Protein AF-A0A7J3W5T5-F1 (afdb_monomer_lite)

Foldseek 3Di:
DPDPCLQADPVLVVVLVVLLVVLVVQLVVCVVVPHDNVVSVVVSVLSVQLSVLLNQQRTQQFAQDVVVRATDGQPPDPDRDDDPGHDHDDLPDPPYDSHSNNSSVVSVVVVCVVVVDDDDDDDD

Radius of gyration: 16.57 Å; chains: 1; bounding box: 38×44×46 Å

Secondary structure (DSSP, 8-state):
--SGGGGS-HHHHHHHHHHHHHHHHHHHHHHHTT--HHHHHHHHHHHHHHHHHHHHHSSTT---BTTTTB---TTSSS-----S------TT-SSSTTSHHHHHHHHHHHHHHHH-PPPPPPP-

Structure (mmCIF, N/CA/C/O backbone):
data_AF-A0A7J3W5T5-F1
#
_entry.id   AF-A0A7J3W5T5-F1
#
loop_
_atom_site.group_PDB
_atom_site.id
_atom_site.type_symbol
_atom_site.label_atom_id
_atom_site.label_alt_id
_atom_site.label_comp_id
_atom_site.label_asym_id
_atom_site.label_entity_id
_atom_site.label_seq_id
_atom_site.pdbx_PDB_ins_code
_atom_site.Cartn_x
_atom_site.Cartn_y
_atom_site.Cartn_z
_atom_site.occupancy
_atom_site.B_iso_or_equiv
_atom_site.auth_seq_id
_atom_site.auth_comp_id
_atom_site.auth_asym_id
_atom_site.auth_atom_id
_atom_site.pdbx_PDB_model_num
ATOM 1 N N . MET A 1 1 ? 11.616 -17.116 -11.390 1.00 78.31 1 MET A N 1
ATOM 2 C CA . MET A 1 1 ? 10.437 -16.710 -10.607 1.00 78.31 1 MET A CA 1
ATOM 3 C C . MET A 1 1 ? 9.626 -17.960 -10.315 1.00 78.31 1 MET A C 1
ATOM 5 O O . MET A 1 1 ? 9.013 -18.504 -11.223 1.00 78.31 1 MET A O 1
ATOM 9 N N . LEU A 1 2 ? 9.757 -18.492 -9.102 1.00 87.88 2 LEU A N 1
ATOM 10 C CA . LEU A 1 2 ? 9.096 -19.721 -8.644 1.00 87.88 2 LEU A CA 1
ATOM 11 C C . LEU A 1 2 ? 8.084 -19.439 -7.524 1.00 87.88 2 LEU A C 1
ATOM 13 O O . LEU A 1 2 ? 7.222 -20.274 -7.260 1.00 87.88 2 LEU A O 1
ATOM 17 N N . LYS A 1 3 ? 8.185 -18.277 -6.871 1.00 92.12 3 LYS A N 1
ATOM 18 C CA . LYS A 1 3 ? 7.306 -17.834 -5.784 1.00 92.12 3 LYS A CA 1
ATOM 19 C C . LYS A 1 3 ? 6.811 -16.410 -6.022 1.00 92.12 3 LYS A C 1
ATOM 21 O O . LYS A 1 3 ? 7.421 -15.648 -6.763 1.00 92.12 3 LYS A O 1
ATOM 26 N N . TRP A 1 4 ? 5.721 -16.034 -5.355 1.00 89.56 4 TRP A N 1
ATOM 27 C CA . TRP A 1 4 ? 5.162 -14.679 -5.437 1.00 89.56 4 TRP A CA 1
ATOM 28 C C . TRP A 1 4 ? 6.103 -13.604 -4.901 1.00 89.56 4 TRP A C 1
ATOM 30 O O . TRP A 1 4 ? 6.083 -12.480 -5.386 1.00 89.56 4 TRP A O 1
ATOM 40 N N . ASP A 1 5 ? 6.956 -13.936 -3.933 1.00 91.25 5 ASP A N 1
ATOM 41 C CA . ASP A 1 5 ? 7.921 -12.980 -3.406 1.00 91.25 5 ASP A CA 1
ATOM 42 C C . ASP A 1 5 ? 9.074 -12.711 -4.387 1.00 91.25 5 ASP A C 1
ATOM 44 O O . ASP A 1 5 ? 9.730 -11.682 -4.278 1.00 91.25 5 ASP A O 1
ATOM 48 N N . ASP A 1 6 ? 9.301 -13.571 -5.382 1.00 91.88 6 ASP A N 1
ATOM 49 C CA . ASP A 1 6 ? 10.301 -13.338 -6.432 1.00 91.88 6 ASP A CA 1
ATOM 50 C C . ASP A 1 6 ? 9.909 -12.189 -7.385 1.00 91.88 6 ASP A C 1
ATOM 52 O O . ASP A 1 6 ? 10.748 -11.735 -8.163 1.00 91.88 6 ASP A O 1
ATOM 56 N N . LEU A 1 7 ? 8.655 -11.711 -7.340 1.00 92.62 7 LEU A N 1
ATOM 57 C CA . LEU A 1 7 ? 8.198 -10.519 -8.070 1.00 92.62 7 LEU A CA 1
ATOM 58 C C . LEU A 1 7 ? 8.744 -9.215 -7.486 1.00 92.62 7 LEU A C 1
ATOM 60 O O . LEU A 1 7 ? 8.609 -8.167 -8.103 1.00 92.62 7 LEU A O 1
ATOM 64 N N . PHE A 1 8 ? 9.327 -9.251 -6.292 1.00 94.12 8 PHE A N 1
ATOM 65 C CA . PHE A 1 8 ? 9.709 -8.055 -5.556 1.00 94.12 8 PHE A CA 1
ATOM 66 C C . PHE A 1 8 ? 11.200 -8.090 -5.248 1.00 94.12 8 PHE A C 1
ATOM 68 O O . PHE A 1 8 ? 11.739 -9.108 -4.806 1.00 94.12 8 PHE A O 1
ATOM 75 N N . ASN A 1 9 ? 11.875 -6.960 -5.429 1.00 93.94 9 ASN A N 1
ATOM 76 C CA . ASN A 1 9 ? 13.237 -6.795 -4.940 1.00 93.94 9 ASN A CA 1
ATOM 77 C C . ASN A 1 9 ? 13.252 -6.522 -3.419 1.00 93.94 9 ASN A C 1
ATOM 79 O O . ASN A 1 9 ? 12.215 -6.276 -2.798 1.00 93.94 9 ASN A O 1
ATOM 83 N N . SER A 1 10 ? 14.430 -6.559 -2.790 1.00 95.50 10 SER A N 1
ATOM 84 C CA . SER A 1 10 ? 14.557 -6.387 -1.333 1.00 95.50 10 SER A CA 1
ATOM 85 C C . SER A 1 10 ? 14.012 -5.047 -0.817 1.00 95.50 10 SER A C 1
ATOM 87 O O . SER A 1 10 ? 13.406 -5.015 0.253 1.00 95.50 10 SER A O 1
ATOM 89 N N . ARG A 1 11 ? 14.187 -3.954 -1.574 1.00 94.75 11 ARG A N 1
ATOM 90 C CA . ARG A 1 11 ? 13.681 -2.613 -1.227 1.00 94.75 11 ARG A CA 1
ATOM 91 C C . ARG A 1 11 ? 12.154 -2.566 -1.320 1.00 94.75 11 ARG A C 1
ATOM 93 O O . ARG A 1 11 ? 11.509 -2.084 -0.396 1.00 94.75 11 ARG A O 1
ATOM 100 N N . GLN A 1 12 ? 11.584 -3.128 -2.385 1.00 95.00 12 GLN A N 1
ATOM 101 C CA . GLN A 1 12 ? 10.134 -3.228 -2.593 1.00 95.00 12 GLN A CA 1
ATOM 102 C C . GLN A 1 12 ? 9.466 -4.058 -1.490 1.00 95.00 12 GLN A C 1
ATOM 104 O O . GLN A 1 12 ? 8.475 -3.631 -0.901 1.00 95.00 12 GLN A O 1
ATOM 109 N N . LYS A 1 13 ? 10.059 -5.209 -1.133 1.00 95.50 13 LYS A N 1
ATOM 110 C CA . LYS A 1 13 ? 9.597 -6.034 -0.003 1.00 95.50 13 LYS A CA 1
ATOM 111 C C . LYS A 1 13 ? 9.610 -5.249 1.303 1.00 95.50 13 LYS A C 1
ATOM 113 O O . LYS A 1 13 ? 8.622 -5.279 2.033 1.00 95.50 13 LYS A O 1
ATOM 118 N N . LEU A 1 1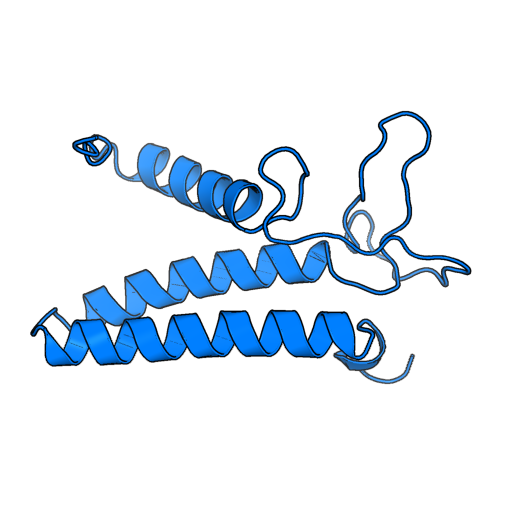4 ? 10.709 -4.546 1.589 1.00 95.69 14 LEU A N 1
ATOM 119 C CA . LEU A 1 14 ? 10.830 -3.732 2.795 1.00 95.69 14 LEU A CA 1
ATOM 120 C C . LEU A 1 14 ? 9.726 -2.673 2.852 1.00 95.69 14 LEU A C 1
ATOM 122 O O . LEU A 1 14 ? 9.032 -2.588 3.860 1.00 95.69 14 LEU A O 1
ATOM 126 N N . ALA A 1 15 ? 9.514 -1.938 1.760 1.00 94.88 15 ALA A N 1
ATOM 127 C CA . ALA A 1 15 ? 8.472 -0.925 1.684 1.00 94.88 15 ALA A CA 1
ATOM 128 C C . ALA A 1 15 ? 7.081 -1.517 1.969 1.00 94.88 15 ALA A C 1
ATOM 130 O O . ALA A 1 15 ? 6.402 -1.071 2.894 1.00 94.88 15 ALA A O 1
ATOM 131 N N . LEU A 1 16 ? 6.679 -2.574 1.253 1.00 95.06 16 LEU A N 1
ATOM 132 C CA . LEU A 1 16 ? 5.364 -3.206 1.430 1.00 95.06 16 LEU A CA 1
ATOM 133 C C . LEU A 1 16 ? 5.155 -3.746 2.854 1.00 95.06 16 LEU A C 1
ATOM 135 O O . LEU A 1 16 ? 4.066 -3.603 3.419 1.00 95.06 16 LEU A O 1
ATOM 139 N N . ILE A 1 17 ? 6.194 -4.327 3.462 1.00 96.38 17 ILE A N 1
ATOM 140 C CA . ILE A 1 17 ? 6.153 -4.792 4.855 1.00 96.38 17 ILE A CA 1
ATOM 141 C C . ILE A 1 17 ? 5.971 -3.611 5.810 1.00 96.38 17 ILE A C 1
ATOM 143 O O . ILE A 1 17 ? 5.128 -3.691 6.702 1.00 96.38 17 ILE A O 1
ATOM 147 N N . THR A 1 18 ? 6.696 -2.507 5.609 1.00 96.81 18 THR A N 1
ATOM 148 C CA . THR A 1 18 ? 6.568 -1.303 6.438 1.00 96.81 18 THR A CA 1
ATOM 149 C C . THR A 1 18 ? 5.163 -0.707 6.354 1.00 96.81 18 THR A C 1
ATOM 151 O O . THR A 1 18 ? 4.559 -0.447 7.391 1.00 96.81 18 THR A O 1
ATOM 154 N N . PHE A 1 19 ? 4.587 -0.544 5.159 1.00 96.12 19 PHE A N 1
ATOM 155 C CA . PHE A 1 19 ? 3.206 -0.056 5.025 1.00 96.12 19 PHE A CA 1
ATOM 156 C C . PHE A 1 19 ? 2.201 -1.000 5.699 1.00 96.12 19 PHE A C 1
ATOM 158 O O . PHE A 1 19 ? 1.325 -0.553 6.441 1.00 96.12 19 PHE A O 1
ATOM 165 N N . THR A 1 20 ? 2.369 -2.313 5.520 1.00 97.12 20 THR A N 1
ATOM 166 C CA . THR A 1 20 ? 1.516 -3.324 6.166 1.00 97.12 20 THR A CA 1
ATOM 167 C C . THR A 1 20 ? 1.607 -3.254 7.691 1.00 97.12 20 THR A C 1
ATOM 169 O O . THR A 1 20 ? 0.594 -3.360 8.385 1.00 97.12 20 THR A O 1
ATOM 172 N N . GLU A 1 21 ? 2.807 -3.052 8.234 1.00 98.25 21 GLU A N 1
ATOM 173 C CA . GLU A 1 21 ? 3.013 -2.834 9.663 1.00 98.25 21 GLU A CA 1
ATOM 174 C C . GLU A 1 21 ? 2.278 -1.577 10.144 1.00 98.25 21 GLU A C 1
ATOM 176 O O . GLU A 1 21 ? 1.566 -1.643 11.146 1.00 98.25 21 GLU A O 1
ATOM 181 N N . LYS A 1 22 ? 2.369 -0.454 9.417 1.00 97.62 22 LYS A N 1
ATOM 182 C CA . LYS A 1 22 ? 1.659 0.783 9.785 1.00 97.62 22 LYS A CA 1
ATOM 183 C C . LYS A 1 22 ? 0.145 0.608 9.813 1.00 97.62 22 LYS A C 1
ATOM 185 O O . LYS A 1 22 ? -0.488 1.108 10.738 1.00 97.62 22 LYS A O 1
ATOM 190 N N . VAL A 1 23 ? -0.430 -0.161 8.890 1.00 97.75 23 VAL A N 1
ATOM 191 C CA . VAL A 1 23 ? -1.867 -0.483 8.917 1.00 97.75 23 VAL A CA 1
ATOM 192 C C . VAL A 1 23 ? -2.240 -1.305 10.154 1.00 97.75 23 VAL A C 1
ATOM 194 O O . VAL A 1 23 ? -3.250 -1.027 10.799 1.00 97.75 23 VAL A O 1
ATOM 197 N N . ARG A 1 24 ? -1.408 -2.274 10.554 1.00 97.62 24 ARG A N 1
ATOM 198 C CA . ARG A 1 24 ? -1.631 -3.042 11.794 1.00 97.62 24 ARG A CA 1
ATOM 199 C C . ARG A 1 24 ? -1.525 -2.168 13.042 1.00 97.62 24 ARG A C 1
ATOM 201 O O . ARG A 1 24 ? -2.323 -2.320 13.962 1.00 97.62 24 ARG A O 1
ATOM 208 N N . LEU A 1 25 ? -0.568 -1.242 13.071 1.00 98.25 25 LEU A N 1
ATOM 209 C CA . LEU A 1 25 ? -0.430 -0.287 14.170 1.00 98.25 25 LEU A CA 1
ATOM 210 C C . LEU A 1 25 ? -1.620 0.678 14.236 1.00 98.25 25 LEU A C 1
ATOM 212 O O . LEU A 1 25 ? -2.090 0.970 15.331 1.00 98.25 25 LEU A O 1
ATOM 216 N N . ALA A 1 26 ? -2.150 1.115 13.090 1.00 97.75 26 ALA A N 1
ATOM 217 C CA . ALA A 1 26 ? -3.356 1.939 13.034 1.00 97.75 26 ALA A CA 1
ATOM 218 C C . ALA A 1 26 ? -4.572 1.218 13.638 1.00 97.75 26 ALA A C 1
ATOM 220 O O . ALA A 1 26 ? -5.318 1.829 14.398 1.00 97.75 26 ALA A O 1
ATOM 221 N N . TYR A 1 27 ? -4.734 -0.088 13.376 1.00 98.19 27 TYR A N 1
ATOM 222 C CA . TYR A 1 27 ? -5.764 -0.897 14.038 1.00 98.19 27 TYR A CA 1
ATOM 223 C C . TYR A 1 27 ? -5.621 -0.849 15.563 1.00 98.19 27 TYR A C 1
ATOM 225 O O . TYR A 1 27 ? -6.572 -0.497 16.254 1.00 98.19 27 TYR A O 1
ATOM 233 N N . ASN A 1 28 ? -4.430 -1.160 16.085 1.00 98.12 28 ASN A N 1
ATOM 234 C CA . ASN A 1 28 ? -4.189 -1.174 17.530 1.00 98.12 28 ASN A CA 1
ATOM 235 C C . ASN A 1 28 ? -4.480 0.191 18.163 1.00 98.12 28 ASN A C 1
ATOM 237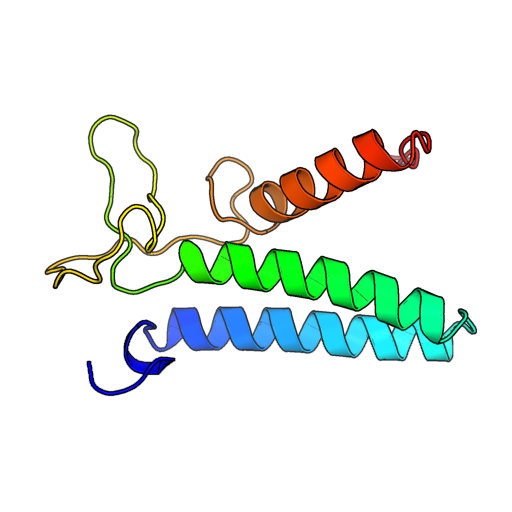 O O . ASN A 1 28 ? -5.170 0.253 19.175 1.00 98.12 28 ASN A O 1
ATOM 241 N N . LYS A 1 29 ? -4.039 1.276 17.515 1.00 98.12 29 LYS A N 1
ATOM 242 C CA . LYS A 1 29 ? -4.285 2.644 17.975 1.00 98.12 29 LYS A CA 1
ATOM 243 C C . LYS A 1 29 ? -5.780 2.980 18.040 1.00 98.12 29 LYS A C 1
ATOM 245 O O . LYS A 1 29 ? -6.230 3.524 19.039 1.00 98.12 29 LYS A O 1
ATOM 250 N N . MET A 1 30 ? -6.571 2.601 17.031 1.00 98.25 30 MET A N 1
ATOM 251 C CA . MET A 1 30 ? -8.031 2.790 17.070 1.00 98.25 30 MET A CA 1
ATOM 252 C C . MET A 1 30 ? -8.685 2.001 18.215 1.00 98.25 30 MET A C 1
ATOM 254 O O . MET A 1 30 ? -9.596 2.498 18.871 1.00 98.25 30 MET A O 1
ATOM 258 N N . ILE A 1 31 ? -8.218 0.783 18.500 1.00 98.19 31 ILE A N 1
ATOM 259 C CA . ILE A 1 31 ? -8.743 0.009 19.634 1.00 98.19 31 ILE A CA 1
ATOM 260 C C . ILE A 1 31 ? -8.387 0.664 20.976 1.00 98.19 31 ILE A C 1
ATOM 262 O O . ILE A 1 31 ? -9.232 0.715 21.867 1.00 98.19 31 ILE A O 1
ATOM 266 N N . GLU A 1 32 ? -7.166 1.179 21.122 1.00 97.94 32 GLU A N 1
ATOM 267 C CA . GLU A 1 32 ? -6.718 1.900 22.322 1.00 97.94 32 GLU A CA 1
ATOM 268 C C . GLU A 1 32 ? -7.501 3.201 22.553 1.00 97.94 32 GLU A C 1
ATOM 270 O O . GLU A 1 32 ? -7.836 3.521 23.691 1.00 97.94 32 GLU A O 1
ATOM 275 N N . GLU A 1 33 ? -7.853 3.914 21.481 1.00 97.75 33 GLU A N 1
ATOM 276 C CA . GLU A 1 33 ? -8.672 5.134 21.526 1.00 97.75 33 GLU A CA 1
ATOM 277 C C . GLU A 1 33 ? -10.175 4.857 21.745 1.00 97.75 33 GLU A C 1
ATOM 279 O O . GLU A 1 33 ? -10.963 5.789 21.894 1.00 97.75 33 GLU A O 1
ATOM 284 N N . GLY A 1 34 ? -10.584 3.585 21.817 1.00 97.31 34 GLY A N 1
ATOM 285 C CA . GLY A 1 34 ? -11.954 3.185 22.145 1.00 97.31 34 GLY A CA 1
ATOM 286 C C . GLY A 1 34 ? -12.922 3.153 20.961 1.00 97.31 34 GLY A C 1
ATOM 287 O O . GLY A 1 34 ? -14.135 3.136 21.176 1.00 97.31 34 GLY A O 1
ATOM 288 N N . TYR A 1 35 ? -12.421 3.122 19.722 1.00 97.31 35 TYR A N 1
ATOM 289 C CA . TYR A 1 35 ? -13.267 2.931 18.542 1.00 97.31 35 TYR A CA 1
ATOM 290 C C . TYR A 1 35 ? -13.885 1.527 18.521 1.00 97.31 35 TYR A C 1
ATOM 292 O O . TYR A 1 35 ? -13.326 0.558 19.046 1.00 97.31 35 TYR A O 1
ATOM 300 N N . ASP A 1 36 ? -15.040 1.406 17.864 1.00 98.06 36 ASP A N 1
ATOM 301 C CA . ASP A 1 36 ? -15.679 0.111 17.646 1.00 98.06 36 ASP A CA 1
ATOM 302 C C . ASP A 1 36 ? -14.763 -0.844 16.855 1.00 98.06 36 ASP A C 1
ATOM 304 O O . ASP A 1 36 ? -14.082 -0.451 15.904 1.00 98.06 36 ASP A O 1
ATOM 308 N N . LYS A 1 37 ? -14.753 -2.125 17.244 1.00 97.62 37 LYS A N 1
ATOM 309 C CA . LYS A 1 37 ? -13.859 -3.134 16.654 1.00 97.62 37 LYS A CA 1
ATOM 310 C C . LYS A 1 37 ? -14.189 -3.435 15.198 1.00 97.62 37 LYS A C 1
ATOM 312 O O . LYS A 1 37 ? -13.269 -3.602 14.396 1.00 97.62 37 LYS A O 1
ATOM 317 N N . GLU A 1 38 ? -15.471 -3.528 14.853 1.00 97.81 38 GLU A N 1
ATOM 318 C CA . GLU A 1 38 ? -15.885 -3.805 13.476 1.00 97.81 38 GLU A CA 1
ATOM 319 C C . GLU A 1 38 ? -15.628 -2.587 12.587 1.00 97.81 38 GLU A C 1
ATOM 321 O O . GLU A 1 38 ? -15.169 -2.739 11.455 1.00 97.81 38 GLU A O 1
ATOM 326 N N . TYR A 1 39 ? -15.800 -1.379 13.129 1.00 96.00 39 TYR A N 1
ATOM 327 C CA . TYR A 1 39 ? -15.388 -0.148 12.460 1.00 96.00 39 TYR A CA 1
ATOM 328 C C . TYR A 1 39 ? -13.874 -0.106 12.200 1.00 96.00 39 TYR A C 1
ATOM 330 O O . TYR A 1 39 ? -13.447 0.049 11.056 1.00 96.00 39 TYR A O 1
ATOM 338 N N . ALA A 1 40 ? -13.046 -0.326 13.227 1.00 97.69 40 ALA A N 1
ATOM 339 C CA . ALA A 1 40 ? -11.589 -0.353 13.089 1.00 97.69 40 ALA A CA 1
ATOM 340 C C . ALA A 1 40 ? -11.133 -1.404 12.061 1.00 97.69 40 ALA A C 1
ATOM 342 O O . ALA A 1 40 ? -10.238 -1.150 11.251 1.00 97.69 40 ALA A O 1
ATOM 343 N N . LYS A 1 41 ? -11.786 -2.574 12.050 1.00 97.69 41 LYS A N 1
ATOM 344 C CA . LYS A 1 41 ? -11.561 -3.642 11.069 1.00 97.69 41 LYS A CA 1
ATOM 345 C C . LYS A 1 41 ? -11.928 -3.213 9.647 1.00 97.69 41 LYS A C 1
ATOM 347 O O . LYS A 1 41 ? -11.180 -3.524 8.718 1.00 97.69 41 LYS A O 1
ATOM 352 N N . ALA A 1 42 ? -13.040 -2.503 9.459 1.00 96.00 42 ALA A N 1
ATOM 353 C CA . ALA A 1 42 ? -13.425 -1.960 8.160 1.00 96.00 42 ALA A CA 1
ATOM 354 C C . ALA A 1 42 ? -12.387 -0.949 7.650 1.00 96.00 42 ALA A C 1
ATOM 356 O O . ALA A 1 42 ? -11.901 -1.095 6.528 1.00 96.00 42 ALA A O 1
ATOM 357 N N . VAL A 1 43 ? -11.965 -0.001 8.494 1.00 95.94 43 VAL A N 1
ATOM 358 C CA . VAL A 1 43 ? -10.943 1.004 8.149 1.00 95.94 43 VAL A CA 1
ATOM 359 C C . VAL A 1 43 ? -9.650 0.334 7.680 1.00 95.94 43 VAL A C 1
ATOM 361 O O . VAL A 1 43 ? -9.172 0.605 6.578 1.00 95.94 43 VAL A O 1
ATOM 364 N N . VAL A 1 44 ? -9.1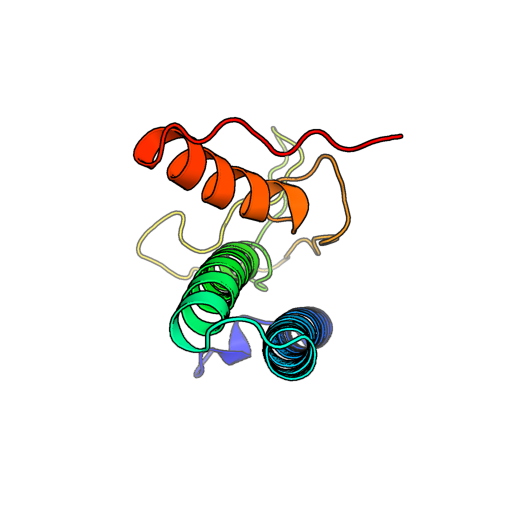00 -0.604 8.459 1.00 97.62 44 VAL A N 1
ATOM 365 C CA . VAL A 1 44 ? -7.844 -1.269 8.067 1.00 97.62 44 VAL A CA 1
ATOM 366 C C . VAL A 1 44 ? -7.991 -2.210 6.876 1.00 97.62 44 VAL A C 1
ATOM 368 O O . VAL A 1 44 ? -7.005 -2.464 6.187 1.00 97.62 44 VAL A O 1
ATOM 371 N N . SER A 1 45 ? -9.204 -2.690 6.586 1.00 96.94 45 SER A N 1
ATOM 372 C CA . SER A 1 45 ? -9.481 -3.447 5.360 1.00 96.94 45 SER A CA 1
ATOM 373 C C . SER A 1 45 ? -9.335 -2.558 4.123 1.00 96.94 45 SER A C 1
ATOM 375 O O . SER A 1 45 ? -8.672 -2.963 3.171 1.00 96.94 45 SER A O 1
ATOM 377 N N . TYR 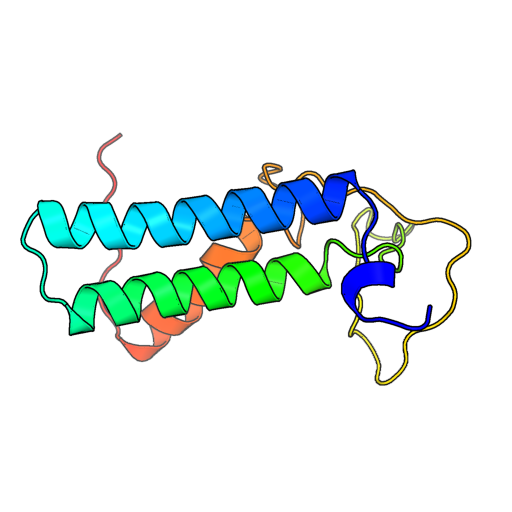A 1 46 ? -9.863 -1.329 4.154 1.00 96.31 46 TYR A N 1
ATOM 378 C CA . TYR A 1 46 ? -9.685 -0.362 3.063 1.00 96.31 46 TYR A CA 1
ATOM 379 C C . TYR A 1 46 ? -8.229 0.079 2.904 1.00 96.31 46 TYR A C 1
ATOM 381 O O . TYR A 1 46 ? -7.718 0.092 1.786 1.00 96.31 46 TYR A O 1
ATOM 389 N N . LEU A 1 47 ? -7.514 0.325 4.007 1.00 97.06 47 LEU A N 1
ATOM 390 C CA . LEU A 1 47 ? -6.069 0.584 3.948 1.00 97.06 47 LEU A CA 1
ATOM 391 C C . LEU A 1 47 ? -5.291 -0.616 3.376 1.00 97.06 47 LEU A C 1
ATOM 393 O O . LEU A 1 47 ? -4.332 -0.445 2.625 1.00 97.06 47 LEU A O 1
ATOM 397 N N . GLY A 1 48 ? -5.717 -1.842 3.690 1.00 96.94 48 GLY A N 1
ATOM 398 C CA . GLY A 1 48 ? -5.168 -3.064 3.106 1.00 96.94 48 GLY A CA 1
ATOM 399 C C . GLY A 1 48 ? -5.405 -3.166 1.596 1.00 96.94 48 GLY A C 1
ATOM 400 O O . GLY A 1 48 ? -4.496 -3.566 0.867 1.00 96.94 48 GLY A O 1
ATOM 401 N N . LEU A 1 49 ? -6.582 -2.755 1.108 1.00 95.88 49 LEU A N 1
ATOM 402 C CA . LEU A 1 49 ? -6.862 -2.667 -0.330 1.00 95.88 49 LEU A CA 1
ATOM 403 C C . LEU A 1 49 ? -5.911 -1.682 -1.017 1.00 95.88 49 LEU A C 1
ATOM 405 O O . LEU A 1 49 ? -5.358 -2.017 -2.063 1.00 95.88 49 LEU A O 1
ATOM 409 N N . THR A 1 50 ? -5.649 -0.524 -0.404 1.00 96.31 50 THR A N 1
ATOM 410 C CA . THR A 1 50 ? -4.664 0.447 -0.903 1.00 96.31 50 THR A CA 1
ATOM 411 C C . THR A 1 50 ? -3.281 -0.187 -1.062 1.00 96.31 50 THR A C 1
ATOM 413 O O . THR A 1 50 ? -2.680 -0.076 -2.129 1.00 96.3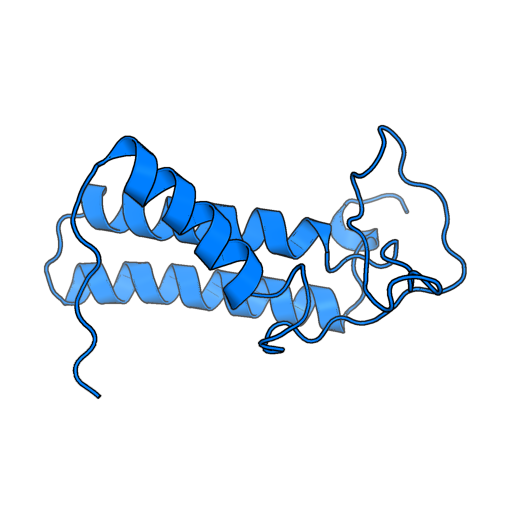1 50 THR A O 1
ATOM 416 N N . ILE A 1 51 ? -2.797 -0.932 -0.060 1.00 95.75 51 ILE A N 1
ATOM 417 C CA . ILE A 1 51 ? -1.512 -1.652 -0.149 1.00 95.75 51 ILE A CA 1
ATOM 418 C C . ILE A 1 51 ? -1.529 -2.692 -1.275 1.00 95.75 51 ILE A C 1
ATOM 420 O O . ILE A 1 51 ? -0.551 -2.814 -2.011 1.00 95.75 51 ILE A O 1
ATOM 424 N N . GLY A 1 52 ? -2.635 -3.423 -1.439 1.00 94.25 52 GLY A N 1
ATOM 425 C CA . GLY A 1 52 ? -2.792 -4.388 -2.527 1.00 94.25 52 GLY A CA 1
ATOM 426 C C . GLY A 1 52 ? -2.654 -3.743 -3.907 1.00 94.25 52 GLY A C 1
ATOM 427 O O . GLY A 1 52 ? -2.007 -4.306 -4.787 1.00 94.25 52 GLY A O 1
ATOM 428 N N . ARG A 1 53 ? -3.194 -2.532 -4.078 1.00 93.44 53 ARG A N 1
ATOM 429 C CA . ARG A 1 53 ? -3.022 -1.758 -5.312 1.00 93.44 53 ARG A CA 1
ATOM 430 C C . ARG A 1 53 ? -1.592 -1.260 -5.493 1.00 93.44 53 ARG A C 1
ATOM 432 O O . ARG A 1 53 ? -1.061 -1.366 -6.589 1.00 93.44 53 ARG A O 1
ATOM 439 N N . ILE A 1 54 ? -0.947 -0.779 -4.431 1.00 94.69 54 ILE A N 1
ATOM 440 C CA . ILE A 1 54 ? 0.464 -0.361 -4.470 1.00 94.69 54 ILE A CA 1
ATOM 441 C C . ILE A 1 54 ? 1.371 -1.523 -4.902 1.00 94.69 54 ILE A C 1
ATOM 443 O O . ILE A 1 54 ? 2.268 -1.337 -5.720 1.00 94.69 54 ILE A O 1
ATOM 447 N N . ALA A 1 55 ? 1.115 -2.738 -4.411 1.00 93.62 55 ALA A N 1
ATOM 448 C CA . ALA A 1 55 ? 1.895 -3.921 -4.773 1.00 93.62 55 ALA A CA 1
ATOM 449 C C . ALA A 1 55 ? 1.848 -4.255 -6.279 1.00 93.62 55 ALA A C 1
ATOM 451 O O . ALA A 1 55 ? 2.790 -4.858 -6.789 1.00 93.62 55 ALA A O 1
ATOM 452 N N . ASP A 1 56 ? 0.802 -3.838 -7.003 1.00 92.88 56 ASP A N 1
ATOM 453 C CA . ASP A 1 56 ? 0.722 -3.961 -8.469 1.00 92.88 56 ASP A CA 1
ATOM 454 C C . ASP A 1 56 ? 1.721 -3.029 -9.184 1.00 92.88 56 ASP A C 1
ATOM 456 O O . ASP A 1 56 ? 2.218 -3.353 -10.263 1.00 92.88 56 ASP A O 1
ATOM 460 N N . PHE A 1 57 ? 2.070 -1.892 -8.577 1.00 92.94 57 PHE A N 1
ATOM 461 C CA . PHE A 1 57 ? 3.012 -0.908 -9.125 1.00 92.94 57 PHE A CA 1
ATOM 462 C C . PHE A 1 57 ? 4.443 -1.046 -8.580 1.00 92.94 57 PHE A C 1
ATOM 464 O O . PHE A 1 57 ? 5.373 -0.516 -9.184 1.00 92.94 57 PHE A O 1
ATOM 471 N N . GLU A 1 58 ? 4.650 -1.793 -7.495 1.00 92.38 58 GLU A N 1
ATOM 472 C CA . GLU A 1 58 ? 5.958 -2.005 -6.855 1.00 92.38 58 GLU A CA 1
ATOM 473 C C . GLU A 1 58 ? 6.546 -3.397 -7.121 1.00 92.38 58 GLU A C 1
ATOM 475 O O . GLU A 1 58 ? 7.084 -4.020 -6.213 1.00 92.38 58 GLU A O 1
ATOM 480 N N . SER A 1 59 ? 6.474 -3.911 -8.349 1.00 93.38 59 SER A N 1
ATOM 481 C CA . SER A 1 59 ? 7.132 -5.175 -8.714 1.00 93.38 59 SER A CA 1
ATOM 482 C C . SER A 1 59 ? 8.397 -4.953 -9.551 1.00 93.38 59 SER A C 1
ATOM 484 O O . SER A 1 59 ? 8.638 -3.877 -10.099 1.00 93.38 59 SER A O 1
ATOM 486 N N . ASN A 1 60 ? 9.215 -5.991 -9.696 1.00 93.12 60 ASN A N 1
ATOM 487 C CA . ASN A 1 60 ? 10.360 -6.031 -10.608 1.00 93.12 60 ASN A CA 1
ATOM 488 C C . ASN A 1 60 ? 9.958 -6.210 -12.085 1.00 93.12 60 ASN A C 1
ATOM 490 O O . ASN A 1 60 ? 10.822 -6.360 -12.948 1.00 93.12 60 ASN A O 1
ATOM 494 N N . LEU A 1 61 ? 8.657 -6.210 -12.386 1.00 92.81 61 LEU A N 1
ATOM 495 C CA . LEU A 1 61 ? 8.119 -6.246 -13.745 1.00 92.81 61 LEU A CA 1
ATOM 496 C C . LEU A 1 61 ? 7.622 -4.870 -14.209 1.00 92.81 61 LEU A C 1
ATOM 498 O O . LEU A 1 61 ? 7.327 -4.690 -15.394 1.00 92.81 61 LEU A O 1
ATOM 502 N N . CYS A 1 62 ? 7.553 -3.897 -13.300 1.00 92.31 62 CYS A N 1
ATOM 503 C CA . CYS A 1 62 ? 7.148 -2.531 -13.588 1.00 92.31 62 CYS A CA 1
ATOM 504 C C . CYS A 1 62 ? 8.254 -1.788 -14.351 1.00 92.31 62 CYS A C 1
ATOM 506 O O . CYS A 1 62 ? 9.336 -1.529 -13.826 1.00 92.31 62 CYS A O 1
ATOM 508 N N . ARG A 1 63 ? 8.001 -1.452 -15.619 1.00 90.19 63 ARG A N 1
ATOM 509 C CA . ARG A 1 63 ? 8.979 -0.800 -16.512 1.00 90.19 63 ARG A CA 1
ATOM 510 C C . ARG A 1 63 ? 8.779 0.706 -16.580 1.00 90.19 63 ARG A C 1
ATOM 512 O O . ARG A 1 63 ? 7.698 1.195 -16.323 1.00 90.19 63 ARG A O 1
ATOM 519 N N . TRP A 1 64 ? 9.780 1.461 -17.008 1.00 90.12 64 TRP A N 1
ATOM 520 C CA . TRP A 1 64 ? 9.546 2.862 -17.361 1.00 90.12 64 TRP A CA 1
ATOM 521 C C . TRP A 1 64 ? 8.746 2.963 -18.668 1.00 90.12 64 TRP A C 1
ATOM 523 O O . TRP A 1 64 ? 9.112 2.319 -19.654 1.00 90.12 64 TRP A O 1
ATOM 533 N N . HIS A 1 65 ? 7.673 3.757 -18.696 1.00 89.00 65 HIS A N 1
ATOM 534 C CA . HIS A 1 65 ? 6.917 4.045 -19.915 1.00 89.00 65 HIS A CA 1
ATOM 535 C C . HIS A 1 65 ? 7.486 5.300 -20.602 1.00 89.00 65 HIS A C 1
ATOM 537 O O . HIS A 1 65 ? 7.196 6.412 -20.163 1.00 89.00 65 HIS A O 1
ATOM 543 N N . PRO A 1 66 ? 8.267 5.184 -21.692 1.00 87.69 66 PRO A N 1
ATOM 544 C CA . PRO A 1 66 ? 9.056 6.307 -22.198 1.00 87.69 66 PRO A CA 1
ATOM 545 C C . PRO A 1 66 ? 8.219 7.446 -22.791 1.00 87.69 66 PRO A C 1
ATOM 547 O O . PRO A 1 66 ? 8.676 8.578 -22.793 1.00 87.69 66 PRO A O 1
ATOM 550 N N . GLN A 1 67 ? 7.004 7.182 -23.285 1.00 90.69 67 GLN A N 1
ATOM 551 C CA . GLN A 1 67 ? 6.150 8.230 -23.866 1.00 90.69 67 GLN A CA 1
ATOM 552 C C . GLN A 1 67 ? 5.370 9.034 -22.824 1.00 90.69 67 GLN A C 1
ATOM 554 O O . GLN A 1 67 ? 4.921 10.136 -23.119 1.00 90.69 67 GLN A O 1
ATOM 559 N N . TRP A 1 68 ? 5.140 8.457 -21.646 1.00 84.69 68 TRP A N 1
ATOM 560 C CA . TRP A 1 68 ? 4.277 9.052 -20.620 1.00 84.69 68 TRP A CA 1
ATOM 561 C C . TRP A 1 68 ? 5.012 9.303 -19.306 1.00 84.69 68 TRP A C 1
ATOM 563 O O . TRP A 1 68 ? 4.430 9.862 -18.387 1.00 84.69 68 TRP A O 1
ATOM 573 N N . GLU A 1 69 ? 6.275 8.886 -19.226 1.00 87.31 69 GLU A N 1
ATOM 574 C CA . GLU A 1 69 ? 7.173 9.139 -18.105 1.00 87.31 69 GLU A CA 1
ATOM 575 C C . GLU A 1 69 ? 6.605 8.686 -16.749 1.00 87.31 69 GLU A C 1
ATOM 577 O O . GLU A 1 69 ? 6.770 9.339 -15.722 1.00 87.31 69 GLU A O 1
ATOM 582 N N . PHE A 1 70 ? 5.933 7.530 -16.739 1.00 87.56 70 PHE A N 1
ATOM 583 C CA . PHE A 1 70 ? 5.450 6.889 -15.517 1.00 87.56 70 PHE A CA 1
ATOM 584 C C . PHE A 1 70 ? 5.699 5.380 -15.525 1.00 87.56 70 PHE A C 1
ATOM 586 O O . PHE A 1 70 ? 6.139 4.792 -16.516 1.00 87.56 70 PHE A O 1
ATOM 593 N N . ILE A 1 71 ? 5.410 4.753 -14.388 1.00 90.44 71 ILE A N 1
ATOM 594 C CA . ILE A 1 71 ? 5.584 3.323 -14.156 1.00 90.44 71 ILE A CA 1
ATOM 595 C C . ILE A 1 71 ? 4.210 2.636 -14.289 1.00 90.44 71 ILE A C 1
ATOM 597 O O . ILE A 1 71 ? 3.337 2.881 -13.456 1.00 90.44 71 ILE A O 1
ATOM 601 N N . PRO A 1 72 ? 3.963 1.818 -15.331 1.00 88.75 72 PRO A N 1
ATOM 602 C CA . PRO A 1 72 ? 2.731 1.075 -15.488 1.00 88.75 72 PRO A CA 1
ATOM 603 C C . PRO A 1 72 ? 2.699 -0.117 -14.533 1.00 88.75 72 PRO A C 1
ATOM 605 O O . PRO A 1 72 ? 3.726 -0.589 -14.042 1.00 88.75 72 PRO A O 1
ATOM 608 N N . ASN A 1 73 ? 1.492 -0.614 -14.309 1.00 91.38 73 ASN A N 1
ATOM 609 C CA . ASN A 1 73 ? 1.233 -1.693 -13.380 1.00 91.38 73 ASN A CA 1
ATOM 610 C C . ASN A 1 73 ? 1.616 -3.076 -13.935 1.00 91.38 73 ASN A C 1
ATOM 612 O O . ASN A 1 73 ? 1.740 -3.289 -15.145 1.00 91.38 73 ASN A O 1
ATOM 616 N N . THR A 1 74 ? 1.769 -4.039 -13.032 1.00 91.88 74 THR A N 1
ATOM 617 C CA . THR A 1 74 ? 2.193 -5.411 -13.331 1.00 91.88 74 THR A CA 1
ATOM 618 C C . THR A 1 74 ? 1.094 -6.203 -14.040 1.00 91.88 74 THR A C 1
ATOM 620 O O . THR A 1 74 ? 1.368 -6.943 -14.987 1.00 91.88 74 THR A O 1
ATOM 623 N N . PHE A 1 75 ? -0.163 -6.030 -13.623 1.00 89.19 75 PHE A N 1
ATOM 624 C CA . PHE A 1 75 ? -1.305 -6.823 -14.092 1.00 89.19 75 PHE A CA 1
ATOM 625 C C . PHE A 1 75 ? -2.070 -6.209 -15.277 1.00 89.19 75 PHE A C 1
ATOM 627 O O . PHE A 1 75 ? -3.250 -6.493 -15.477 1.00 89.19 75 PHE A O 1
ATOM 634 N N . ALA A 1 76 ? -1.405 -5.416 -16.125 1.00 86.69 76 ALA A N 1
ATOM 635 C CA . ALA A 1 76 ? -2.014 -4.821 -17.323 1.00 86.69 76 ALA A CA 1
ATOM 636 C C . ALA A 1 76 ? -2.556 -5.855 -18.339 1.00 86.69 76 ALA A C 1
ATOM 638 O O . ALA A 1 76 ? -3.391 -5.539 -19.186 1.00 86.69 76 ALA A O 1
ATOM 639 N N . ARG A 1 77 ? -2.076 -7.103 -18.282 1.00 85.81 77 ARG A N 1
ATOM 640 C CA . ARG A 1 77 ? -2.561 -8.236 -19.084 1.00 85.81 77 ARG A CA 1
ATOM 641 C C . ARG A 1 77 ? -2.463 -9.531 -18.285 1.00 85.81 77 ARG A C 1
ATOM 643 O O . ARG A 1 77 ? -1.737 -9.602 -17.300 1.00 85.81 77 ARG A O 1
ATOM 650 N N . GLN A 1 78 ? -3.123 -10.588 -18.756 1.00 91.12 78 GLN A N 1
ATOM 651 C CA . GLN A 1 78 ? -3.111 -11.919 -18.128 1.00 91.12 78 GLN A CA 1
ATOM 652 C C . GLN A 1 78 ? -1.790 -12.689 -18.359 1.00 91.12 78 GLN A C 1
ATOM 654 O O . GLN A 1 78 ? -1.790 -13.831 -18.809 1.00 91.12 78 GLN A O 1
ATOM 659 N N . ALA A 1 79 ? -0.644 -12.052 -18.111 1.00 90.12 79 ALA A N 1
ATOM 660 C CA . ALA A 1 79 ? 0.680 -12.659 -18.215 1.00 90.12 79 ALA A CA 1
ATOM 661 C C . ALA A 1 79 ? 1.710 -11.879 -17.388 1.00 90.12 79 ALA A C 1
ATOM 663 O O . ALA A 1 79 ? 1.664 -10.652 -17.354 1.00 90.12 79 ALA A O 1
ATOM 664 N N . LEU A 1 80 ? 2.691 -12.589 -16.823 1.00 90.69 80 LEU A N 1
ATOM 665 C CA . LEU A 1 80 ? 3.854 -12.020 -16.131 1.00 90.69 80 LEU A CA 1
ATOM 666 C C . LEU A 1 80 ? 5.108 -12.196 -17.009 1.00 90.69 80 LEU A C 1
ATOM 668 O O . LEU A 1 80 ? 5.803 -13.208 -16.890 1.00 90.69 80 LEU A O 1
ATOM 672 N N . PRO A 1 81 ? 5.366 -11.288 -17.971 1.00 87.50 81 PRO A N 1
ATOM 673 C CA . PRO A 1 81 ? 6.511 -11.405 -18.867 1.00 87.50 81 PRO A CA 1
ATOM 674 C C . PRO A 1 81 ? 7.823 -11.164 -18.119 1.00 87.50 81 PRO A C 1
ATOM 676 O O . PRO A 1 81 ? 7.878 -10.357 -17.200 1.00 87.50 81 PRO A O 1
ATOM 679 N N . MET A 1 82 ? 8.904 -11.792 -18.578 1.00 86.94 82 MET A N 1
ATOM 680 C CA . MET A 1 82 ? 10.249 -11.432 -18.129 1.00 86.94 82 MET A CA 1
ATOM 681 C C . MET A 1 82 ? 10.561 -9.977 -18.516 1.00 86.94 82 MET A C 1
ATOM 683 O O . MET A 1 82 ? 10.369 -9.590 -19.673 1.00 86.94 82 MET A O 1
ATOM 687 N N . SER A 1 83 ? 11.061 -9.196 -17.557 1.00 86.38 83 SER A N 1
ATOM 688 C CA . SER A 1 83 ? 11.607 -7.858 -17.788 1.00 86.38 83 SER A CA 1
ATOM 689 C C . SER A 1 83 ? 13.114 -7.856 -17.551 1.00 86.38 83 SER A C 1
ATOM 691 O O . SER A 1 83 ? 13.587 -8.502 -16.620 1.00 86.38 83 SER A O 1
ATOM 693 N N . TRP A 1 84 ? 13.857 -7.152 -18.405 1.00 87.19 84 TRP A N 1
ATOM 694 C CA . TRP A 1 84 ? 15.306 -6.971 -18.251 1.00 87.19 84 TRP A CA 1
ATOM 695 C C . TRP A 1 84 ? 15.630 -5.850 -17.267 1.00 87.19 84 TRP A C 1
ATOM 697 O O . TRP A 1 84 ? 16.503 -6.009 -16.423 1.00 87.19 84 TRP A O 1
ATOM 707 N N . ASP A 1 85 ? 14.859 -4.768 -17.345 1.00 89.50 85 ASP A N 1
ATOM 708 C CA . ASP A 1 85 ? 14.987 -3.587 -16.502 1.00 89.50 85 ASP A CA 1
ATOM 709 C C . ASP A 1 85 ? 13.644 -3.290 -15.837 1.00 89.50 85 ASP A C 1
ATOM 711 O O . ASP A 1 85 ? 12.580 -3.576 -16.398 1.00 89.50 85 ASP A O 1
ATOM 715 N N . TYR A 1 86 ? 13.684 -2.699 -14.650 1.00 91.44 86 TYR A N 1
ATOM 716 C CA . TYR A 1 86 ? 12.505 -2.226 -13.935 1.00 91.44 86 TYR A CA 1
ATOM 717 C C . TYR A 1 86 ? 12.769 -0.837 -13.364 1.00 91.44 86 TYR A C 1
ATOM 719 O O . TYR A 1 86 ? 13.910 -0.470 -13.079 1.00 91.44 86 TYR A O 1
ATOM 727 N N . ALA A 1 87 ? 11.706 -0.056 -13.223 1.00 90.94 87 ALA A N 1
ATOM 728 C CA . ALA A 1 87 ? 11.758 1.251 -12.598 1.00 90.94 87 ALA A CA 1
ATOM 729 C C . ALA A 1 87 ? 11.405 1.119 -11.114 1.00 90.94 87 ALA A C 1
ATOM 731 O O . ALA A 1 87 ? 10.488 0.391 -10.740 1.00 90.94 87 ALA A O 1
ATOM 732 N N . GLU A 1 88 ? 12.138 1.832 -10.266 1.00 90.00 88 GLU A N 1
ATOM 733 C CA . GLU A 1 88 ? 11.847 1.897 -8.840 1.00 90.00 88 GLU A CA 1
ATOM 734 C C . GLU A 1 88 ? 10.942 3.092 -8.554 1.00 90.00 88 GLU A C 1
ATOM 736 O O . GLU A 1 88 ? 11.340 4.244 -8.727 1.00 90.00 88 GLU A O 1
ATOM 741 N N . LEU A 1 89 ? 9.715 2.814 -8.116 1.00 90.31 89 LEU A N 1
ATOM 742 C CA . LEU A 1 89 ? 8.778 3.853 -7.724 1.00 90.31 89 LEU A CA 1
ATOM 743 C C . LEU A 1 89 ? 9.151 4.415 -6.338 1.00 90.31 89 LEU A C 1
ATOM 745 O O . LEU A 1 89 ? 9.692 3.733 -5.461 1.00 90.31 89 LEU A O 1
ATOM 749 N N . ASN A 1 90 ? 8.898 5.710 -6.153 1.00 91.06 90 ASN A N 1
ATOM 750 C CA . ASN A 1 90 ? 8.902 6.340 -4.840 1.00 91.06 90 ASN A CA 1
ATOM 751 C C . ASN A 1 90 ? 7.456 6.444 -4.353 1.00 91.06 90 ASN A C 1
ATOM 753 O O . ASN A 1 90 ? 6.701 7.281 -4.846 1.00 91.06 90 ASN A O 1
ATOM 757 N N . LEU A 1 91 ? 7.097 5.631 -3.360 1.00 92.31 91 LEU A N 1
ATOM 758 C CA . LEU A 1 91 ? 5.742 5.559 -2.803 1.00 92.31 91 LEU A CA 1
ATOM 759 C C . LEU A 1 91 ? 5.229 6.851 -2.165 1.00 92.31 91 LE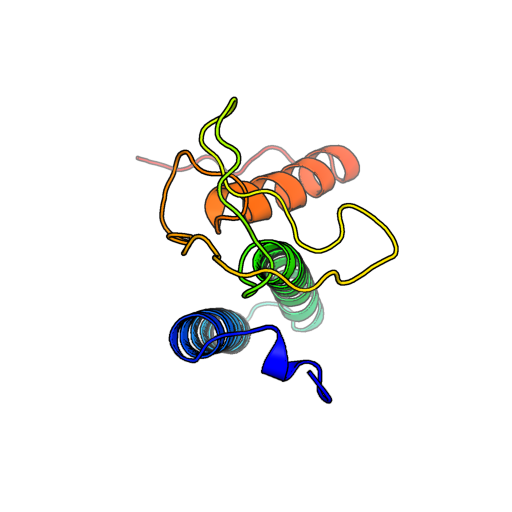U A C 1
ATOM 761 O O . LEU A 1 91 ? 4.021 6.974 -1.970 1.00 92.31 91 LEU A O 1
ATOM 765 N N . PHE A 1 92 ? 6.119 7.797 -1.863 1.00 92.00 92 PHE A N 1
ATOM 766 C CA . PHE A 1 92 ? 5.775 9.110 -1.315 1.00 92.00 92 PHE A CA 1
ATOM 767 C C . PHE A 1 92 ? 5.728 10.216 -2.374 1.00 92.00 92 PHE A C 1
ATOM 769 O O . PHE A 1 92 ? 5.571 11.382 -2.026 1.00 92.00 92 PHE A O 1
ATOM 776 N N . SER A 1 93 ? 5.919 9.893 -3.656 1.00 90.88 93 SER A N 1
ATOM 777 C CA . SER A 1 93 ? 5.813 10.903 -4.707 1.00 90.88 93 SER A CA 1
ATOM 778 C C . SER A 1 93 ? 4.354 11.371 -4.850 1.00 90.88 93 SER A C 1
ATOM 780 O O . SER A 1 93 ? 3.477 10.522 -5.029 1.00 90.88 93 SER A O 1
ATOM 782 N N . PRO A 1 94 ? 4.084 12.689 -4.829 1.00 87.69 94 PRO A N 1
ATOM 783 C CA . PRO A 1 94 ? 2.715 13.207 -4.907 1.00 87.69 94 PRO A CA 1
ATOM 784 C C . PRO A 1 94 ? 2.130 13.162 -6.328 1.00 87.69 94 PRO A C 1
ATOM 786 O O . PRO A 1 94 ? 0.929 13.289 -6.521 1.00 87.69 94 PRO A O 1
ATOM 789 N N . ILE A 1 95 ? 2.975 13.000 -7.352 1.00 84.56 95 ILE A N 1
ATOM 790 C CA . ILE A 1 95 ? 2.572 13.154 -8.763 1.00 84.56 95 ILE A CA 1
ATOM 791 C C . ILE A 1 95 ? 2.430 11.800 -9.470 1.00 84.56 95 ILE A C 1
ATOM 793 O O . ILE A 1 95 ? 1.670 11.662 -10.427 1.00 84.56 95 ILE A O 1
ATOM 797 N N . LEU A 1 96 ? 3.188 10.790 -9.038 1.00 85.06 96 LEU A N 1
ATOM 798 C CA . LEU A 1 96 ? 3.274 9.522 -9.760 1.00 85.06 96 LEU A CA 1
ATOM 799 C C . LEU A 1 96 ? 2.077 8.613 -9.463 1.00 85.06 96 LEU A C 1
ATOM 801 O O . LEU A 1 96 ? 1.560 8.562 -8.352 1.00 85.06 96 LEU A O 1
ATOM 805 N N . THR A 1 97 ? 1.671 7.835 -10.466 1.00 87.56 97 THR A N 1
ATOM 806 C CA . THR A 1 97 ? 0.688 6.760 -10.279 1.00 87.56 97 THR A CA 1
ATOM 807 C C . THR A 1 97 ? 1.332 5.568 -9.569 1.00 87.56 97 THR A C 1
ATOM 809 O O . THR A 1 97 ? 2.507 5.272 -9.779 1.00 87.56 97 THR A O 1
ATOM 812 N N . GLY A 1 98 ? 0.557 4.879 -8.732 1.00 89.38 98 GLY A N 1
ATOM 813 C CA . GLY A 1 98 ? 1.008 3.703 -7.974 1.00 89.38 98 GLY A CA 1
ATOM 814 C C . GLY A 1 98 ? 1.543 4.023 -6.580 1.00 89.38 98 GLY A C 1
ATOM 815 O O . GLY A 1 98 ? 1.918 3.117 -5.841 1.00 89.38 98 GLY A O 1
ATOM 816 N N . THR A 1 99 ? 1.575 5.305 -6.216 1.00 93.62 99 THR A N 1
ATOM 817 C CA . THR A 1 99 ? 2.012 5.792 -4.904 1.00 93.62 99 THR A CA 1
ATOM 818 C C . THR A 1 99 ? 0.910 5.652 -3.864 1.00 93.62 99 THR A C 1
ATOM 820 O O . THR A 1 99 ? -0.237 5.333 -4.190 1.00 93.62 99 THR A O 1
ATOM 823 N N . TRP A 1 100 ? 1.251 5.902 -2.597 1.00 93.88 100 TRP A N 1
ATOM 824 C CA . TRP A 1 100 ? 0.272 5.859 -1.516 1.00 93.88 100 TRP A CA 1
ATOM 825 C C . TRP A 1 100 ? -0.896 6.810 -1.767 1.00 93.88 100 TRP A C 1
ATOM 827 O O . TRP A 1 100 ? -2.039 6.369 -1.770 1.00 93.88 100 TRP A O 1
ATOM 837 N N . GLU A 1 101 ? -0.607 8.083 -2.030 1.00 93.19 101 GLU A N 1
ATOM 838 C CA . GLU A 1 101 ? -1.620 9.122 -2.234 1.00 93.19 101 GLU A CA 1
ATOM 839 C C . GLU A 1 101 ? -2.512 8.807 -3.441 1.00 93.19 101 GLU A C 1
ATOM 841 O O . GLU A 1 101 ? -3.736 8.809 -3.329 1.00 93.19 101 GLU A O 1
ATOM 846 N N . SER A 1 102 ? -1.908 8.400 -4.563 1.00 93.62 102 SER A N 1
ATOM 847 C CA . SER A 1 102 ? -2.644 8.028 -5.775 1.00 93.62 102 SER A CA 1
ATOM 848 C C . SER A 1 102 ? -3.561 6.817 -5.566 1.00 93.62 102 SER A C 1
ATOM 850 O O . SER A 1 102 ? -4.701 6.809 -6.034 1.00 93.62 102 SER A O 1
ATOM 852 N N . MET A 1 103 ? -3.080 5.767 -4.890 1.00 94.75 103 MET A N 1
ATOM 853 C CA . MET A 1 103 ? -3.867 4.548 -4.675 1.00 94.75 103 MET A CA 1
ATOM 854 C C . MET A 1 103 ? -4.916 4.726 -3.579 1.00 94.75 103 MET A C 1
ATOM 856 O O . MET A 1 103 ? -6.008 4.174 -3.702 1.00 94.75 103 MET A O 1
ATOM 860 N N . PHE A 1 104 ? -4.600 5.493 -2.534 1.00 94.88 104 PHE A N 1
ATOM 861 C CA . PHE A 1 104 ? -5.528 5.817 -1.458 1.00 94.88 104 PHE A CA 1
ATOM 862 C C . PHE A 1 104 ? -6.684 6.671 -1.977 1.00 94.88 104 PHE A C 1
ATOM 864 O O . PHE A 1 104 ? -7.831 6.284 -1.776 1.00 94.88 104 PHE A O 1
ATOM 871 N N . GLY A 1 105 ? -6.390 7.735 -2.734 1.00 93.50 105 GLY A N 1
ATOM 872 C CA . GLY A 1 105 ? -7.410 8.600 -3.329 1.00 93.50 105 GLY A CA 1
ATOM 873 C C . GLY A 1 105 ? -8.396 7.823 -4.202 1.00 93.50 105 GLY A C 1
ATOM 874 O O . GLY A 1 105 ? -9.598 7.984 -4.068 1.00 93.50 105 GLY A O 1
ATOM 875 N N . GLN A 1 106 ? -7.931 6.855 -4.998 1.00 93.06 106 GLN A N 1
ATOM 876 C CA . GLN A 1 106 ? -8.840 6.016 -5.796 1.00 93.06 106 GLN A CA 1
ATOM 877 C C . GLN A 1 106 ? -9.749 5.102 -4.961 1.00 93.06 106 GLN A C 1
ATOM 879 O O . GLN A 1 106 ? -10.833 4.738 -5.415 1.00 93.06 106 GLN A O 1
ATOM 884 N N . VAL A 1 107 ? -9.301 4.659 -3.784 1.00 93.88 107 VAL A N 1
ATOM 885 C CA . VAL A 1 107 ? -10.148 3.888 -2.858 1.00 93.88 107 VAL A CA 1
ATOM 886 C C . VAL A 1 107 ? -11.153 4.820 -2.183 1.00 93.88 107 VAL A C 1
ATOM 888 O O . VAL A 1 107 ? -12.332 4.481 -2.086 1.00 93.88 107 VAL A O 1
ATOM 891 N N . GLU A 1 108 ? -10.700 5.998 -1.765 1.00 92.56 108 GLU A N 1
ATOM 892 C CA . GLU A 1 108 ? -11.522 7.041 -1.158 1.00 92.56 108 GLU A CA 1
ATOM 893 C C . GLU A 1 108 ? -12.606 7.550 -2.113 1.00 92.56 108 GLU A C 1
ATOM 895 O O . GLU A 1 108 ? -13.769 7.585 -1.728 1.00 92.56 108 GLU A O 1
ATOM 900 N N . ASP A 1 109 ? -12.280 7.835 -3.374 1.00 92.38 109 ASP A N 1
ATOM 901 C CA . ASP A 1 109 ? -13.225 8.298 -4.397 1.00 92.38 109 ASP A CA 1
ATOM 902 C C . ASP A 1 109 ? -14.414 7.343 -4.549 1.00 92.38 109 ASP A C 1
ATOM 904 O O . ASP A 1 109 ? -15.572 7.763 -4.633 1.00 92.38 109 ASP A O 1
ATOM 908 N N . VAL A 1 110 ? -14.142 6.034 -4.547 1.00 93.19 110 VAL A N 1
ATOM 909 C CA . VAL A 1 110 ? -15.186 5.004 -4.614 1.00 93.19 110 VAL A CA 1
ATOM 910 C C . VAL A 1 110 ? -16.043 5.024 -3.351 1.00 93.19 110 VAL A C 1
ATOM 912 O O . VAL A 1 110 ? -17.266 4.919 -3.444 1.00 93.19 110 VAL A O 1
ATOM 915 N N . LEU A 1 111 ? -15.436 5.181 -2.174 1.00 91.06 111 LEU A N 1
ATOM 916 C CA . LEU A 1 111 ? -16.177 5.262 -0.916 1.00 91.06 111 LEU A CA 1
ATOM 917 C C . LEU A 1 111 ? -17.045 6.514 -0.854 1.00 91.06 111 LEU A C 1
ATOM 919 O O . LEU A 1 111 ? -18.227 6.411 -0.531 1.00 91.06 111 LEU A O 1
ATOM 923 N N . THR A 1 112 ? -16.507 7.669 -1.221 1.00 91.19 112 THR A N 1
ATOM 924 C CA . THR A 1 112 ? -17.233 8.939 -1.290 1.00 91.19 112 THR A CA 1
ATOM 925 C C . THR A 1 112 ? -18.399 8.836 -2.267 1.00 91.19 112 THR A C 1
ATOM 927 O O . THR A 1 112 ? -19.525 9.202 -1.931 1.00 91.19 112 THR A O 1
ATOM 930 N N . HIS A 1 113 ? -18.183 8.237 -3.442 1.00 91.69 113 HIS A N 1
ATOM 931 C CA . HIS A 1 113 ? -19.251 8.015 -4.413 1.00 91.69 113 HIS A CA 1
ATOM 932 C C . HIS A 1 113 ? -20.350 7.075 -3.894 1.00 91.69 113 HIS A C 1
ATOM 934 O O . HIS A 1 113 ? -21.532 7.324 -4.118 1.00 91.69 113 HIS A O 1
ATOM 940 N N . LEU A 1 114 ? -20.002 5.992 -3.198 1.00 93.44 114 LEU A N 1
ATOM 941 C CA . LEU A 1 114 ? -20.997 5.033 -2.709 1.00 93.44 114 LEU A CA 1
ATOM 942 C C . LEU A 1 114 ? -21.728 5.509 -1.448 1.00 93.44 114 LEU A C 1
ATOM 944 O O . LEU A 1 114 ? -22.892 5.167 -1.252 1.00 93.44 114 LEU A O 1
ATOM 948 N N . THR A 1 115 ? -21.055 6.271 -0.589 1.00 91.06 115 THR A N 1
ATOM 949 C CA . THR A 1 115 ? -21.590 6.687 0.716 1.00 91.06 115 THR A CA 1
ATOM 950 C C . THR A 1 115 ? -22.224 8.073 0.693 1.00 91.06 115 THR A C 1
ATOM 952 O O . THR A 1 115 ? -23.076 8.346 1.535 1.00 91.06 115 THR A O 1
ATOM 955 N N . GLN A 1 116 ? -21.842 8.937 -0.258 1.00 88.62 116 GLN A N 1
ATOM 956 C CA . GLN A 1 116 ? -22.271 10.341 -0.342 1.00 88.62 116 GLN A CA 1
ATOM 957 C C . GLN A 1 116 ? -22.005 11.133 0.955 1.00 88.62 116 GLN A C 1
ATOM 959 O O . GLN A 1 116 ? -22.662 12.138 1.227 1.00 88.62 116 GLN A O 1
ATOM 964 N N . ILE A 1 117 ? -21.051 10.671 1.771 1.00 85.12 117 ILE A N 1
ATOM 965 C CA . ILE A 1 117 ? -20.608 11.367 2.978 1.00 85.12 117 ILE A CA 1
ATOM 966 C C . ILE A 1 117 ? -19.757 12.564 2.529 1.00 85.12 117 ILE A C 1
ATOM 968 O O . ILE A 1 117 ? -18.882 12.387 1.676 1.00 85.12 117 ILE A O 1
ATOM 972 N N . PRO A 1 118 ? -20.004 13.779 3.052 1.00 78.56 118 PRO A N 1
ATOM 973 C CA . PRO A 1 118 ? -19.166 14.928 2.737 1.00 78.56 118 PRO A CA 1
ATOM 974 C C . PRO A 1 118 ? -17.719 14.672 3.191 1.00 78.56 118 PRO A C 1
ATOM 976 O O . PRO A 1 118 ? -17.519 14.058 4.243 1.00 78.56 118 PRO A O 1
ATOM 979 N N . PRO A 1 119 ? -16.714 15.123 2.419 1.00 74.88 119 PRO A N 1
ATOM 980 C CA . PRO A 1 119 ? -15.318 14.943 2.790 1.00 74.88 119 PRO A CA 1
ATOM 981 C C . PRO A 1 119 ? -15.033 15.623 4.131 1.00 74.88 119 PRO A C 1
ATOM 983 O O . PRO A 1 119 ? -15.644 16.637 4.475 1.00 74.88 119 PRO A O 1
ATOM 986 N N . VAL A 1 120 ? -14.102 15.049 4.890 1.00 78.94 120 VAL A N 1
ATOM 987 C CA . VAL A 1 120 ? -13.641 15.649 6.143 1.00 78.94 120 VAL A CA 1
ATOM 988 C C . VAL A 1 120 ? -12.884 16.929 5.798 1.00 78.94 120 VAL A C 1
ATOM 990 O O . VAL A 1 120 ? -11.927 16.894 5.027 1.00 78.94 120 VAL A O 1
ATOM 993 N N . GLU A 1 121 ? -13.322 18.062 6.344 1.00 78.19 121 GLU A N 1
ATOM 994 C CA . GLU A 1 121 ? -12.601 19.326 6.208 1.00 78.19 121 GLU A CA 1
ATOM 995 C C . GLU A 1 121 ? -11.291 19.234 7.003 1.00 78.19 121 GLU A C 1
ATOM 997 O O . GLU A 1 121 ? -11.302 18.990 8.211 1.00 78.19 121 GLU A O 1
ATOM 1002 N N . PHE A 1 122 ? -10.156 19.381 6.321 1.00 71.81 122 PHE A N 1
ATOM 1003 C CA . PHE A 1 122 ? -8.857 19.496 6.975 1.00 71.81 122 PHE A CA 1
ATOM 1004 C C . PHE A 1 122 ? -8.653 20.965 7.366 1.00 71.81 122 PHE A C 1
ATOM 1006 O O . PHE A 1 122 ? -8.616 21.828 6.490 1.00 71.81 122 PHE A O 1
ATOM 1013 N N . GLU A 1 123 ? -8.550 21.262 8.666 1.00 58.44 123 GLU A N 1
ATOM 1014 C CA . GLU A 1 123 ? -8.035 22.560 9.123 1.00 58.44 123 GLU A CA 1
ATOM 1015 C C . GLU A 1 123 ? -6.533 22.627 8.789 1.00 58.44 123 GLU A C 1
ATOM 1017 O O . GLU A 1 123 ? -5.786 21.715 9.155 1.00 58.44 123 GLU A O 1
ATOM 1022 N N . GLU A 1 124 ? -6.122 23.663 8.044 1.00 46.66 124 GLU A N 1
ATOM 1023 C CA . GLU A 1 124 ? -4.713 23.955 7.712 1.00 46.66 124 GLU A CA 1
ATOM 1024 C C . GLU A 1 124 ? -3.856 24.273 8.947 1.00 46.66 124 GLU A C 1
ATOM 1026 O O . GLU A 1 124 ? -4.325 25.023 9.838 1.00 46.66 124 GLU A O 1
#

pLDDT: mean 91.57, std 7.13, range [46.66, 98.25]

Sequence (124 aa):
MLKWDDLFNSRQKLALITFTEKVRLAYNKMIEEGYDKEYAKAVVSYLGLTIGRIADFESNLCRWHPQWEFIPNTFARQALPMSWDYAELNLFSPILTGTWESMFGQVEDVLTHLTQIPPVEFEE